Protein AF-A0AAV0DEL7-F1 (afdb_monomer)

pLDDT: mean 88.4, std 9.32, range [53.34, 96.12]

Secondary structure (DSSP, 8-state):
-EEE-SS-EEEEEEETTTTEEEEE-S--SSSS--HHHHHHHHHHHHHHHHHHHHTTTTGGGTPPP-TTPPPEEEEESSS---SSSSTHHHHHHHHHHHHH--

Structure (mmCIF, N/CA/C/O backbone):
data_AF-A0AAV0DEL7-F1
#
_entry.id   AF-A0AAV0DEL7-F1
#
loop_
_atom_site.group_PDB
_atom_site.id
_atom_site.type_symbol
_atom_site.label_atom_id
_atom_site.label_alt_id
_atom_site.label_comp_id
_atom_site.label_asym_id
_atom_site.label_entity_id
_atom_site.label_seq_id
_atom_site.pdbx_PDB_ins_code
_atom_site.Cartn_x
_atom_site.Cartn_y
_atom_site.Cartn_z
_atom_site.occupancy
_atom_site.B_iso_or_equiv
_atom_site.auth_seq_id
_atom_site.auth_comp_id
_atom_site.auth_asym_id
_atom_site.auth_atom_id
_atom_site.pdbx_PDB_model_num
ATOM 1 N N . MET A 1 1 ? -0.967 -5.794 1.924 1.00 91.31 1 MET A N 1
ATOM 2 C CA . MET A 1 1 ? -1.857 -6.196 0.817 1.00 91.31 1 MET A CA 1
ATOM 3 C C . MET A 1 1 ? -1.129 -6.041 -0.516 1.00 91.31 1 MET A C 1
ATOM 5 O O . MET A 1 1 ? 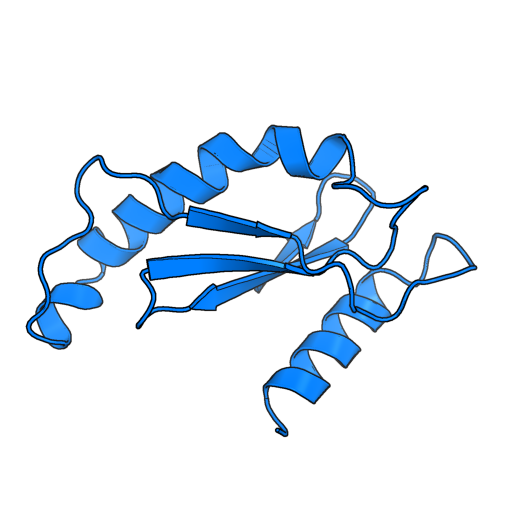-0.758 -4.918 -0.849 1.00 91.31 1 MET A O 1
ATOM 9 N N . PRO A 1 2 ? -0.881 -7.134 -1.256 1.00 94.06 2 PRO A N 1
ATOM 10 C CA . PRO A 1 2 ? -0.341 -7.058 -2.613 1.00 94.06 2 PRO A CA 1
ATOM 11 C C . PRO A 1 2 ? -1.377 -6.434 -3.559 1.00 94.06 2 PRO A C 1
ATOM 13 O O . PRO A 1 2 ? -2.543 -6.821 -3.532 1.00 94.06 2 PRO A O 1
ATOM 16 N N . LEU A 1 3 ? -0.960 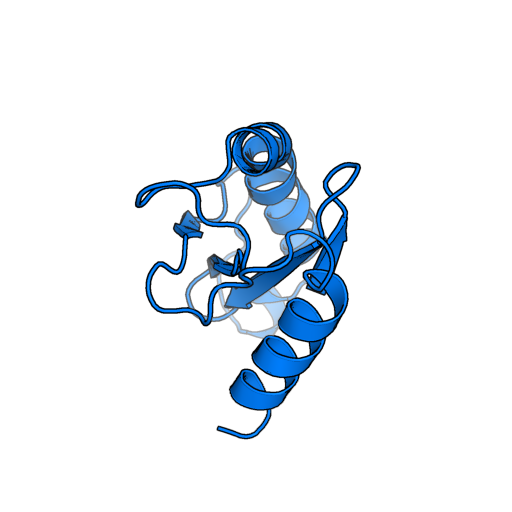-5.490 -4.403 1.00 91.56 3 LEU A N 1
ATOM 17 C CA . LEU A 1 3 ? -1.799 -4.909 -5.449 1.00 91.56 3 LEU A CA 1
ATOM 18 C C . LEU A 1 3 ? -1.085 -4.981 -6.798 1.00 91.56 3 LEU A C 1
ATOM 20 O O . LEU A 1 3 ? 0.052 -4.533 -6.934 1.00 91.56 3 LEU A O 1
ATOM 24 N N . ASN A 1 4 ? -1.780 -5.503 -7.805 1.00 91.50 4 ASN A N 1
ATOM 25 C CA . ASN A 1 4 ? -1.325 -5.460 -9.186 1.00 91.50 4 ASN A CA 1
ATOM 26 C C . ASN A 1 4 ? -1.832 -4.179 -9.862 1.00 91.50 4 ASN A C 1
ATOM 28 O O . ASN A 1 4 ? -3.033 -3.926 -9.882 1.00 91.50 4 ASN A O 1
ATOM 32 N N . ILE A 1 5 ? -0.922 -3.393 -10.437 1.00 89.19 5 ILE A N 1
ATOM 33 C CA . ILE A 1 5 ? -1.230 -2.158 -11.179 1.00 89.19 5 ILE A CA 1
ATOM 34 C C . ILE A 1 5 ? -1.007 -2.340 -12.692 1.00 89.19 5 ILE A C 1
ATOM 36 O O . ILE A 1 5 ? -0.387 -1.523 -13.378 1.00 89.19 5 ILE A O 1
ATOM 40 N N . GLY A 1 6 ? -1.488 -3.467 -13.218 1.00 88.12 6 GLY A N 1
ATOM 41 C CA . GLY A 1 6 ? -1.425 -3.886 -14.618 1.00 88.12 6 GLY A CA 1
ATOM 42 C C . GLY A 1 6 ? -0.325 -4.915 -14.880 1.00 88.12 6 GLY A C 1
ATOM 43 O O . GLY A 1 6 ? -0.600 -6.075 -15.159 1.00 88.12 6 GLY A O 1
ATOM 44 N N . SER A 1 7 ? 0.936 -4.489 -14.809 1.00 87.56 7 SER A N 1
ATOM 45 C CA . SER A 1 7 ? 2.108 -5.334 -15.115 1.00 87.56 7 SER A CA 1
ATOM 46 C C . SER A 1 7 ? 3.147 -5.351 -13.996 1.00 87.56 7 SER A C 1
ATOM 48 O O . SER A 1 7 ? 4.248 -5.854 -14.180 1.00 87.56 7 SER A O 1
ATOM 50 N N . HIS A 1 8 ? 2.824 -4.728 -12.866 1.00 91.44 8 HIS A N 1
ATOM 51 C CA . HIS A 1 8 ? 3.738 -4.506 -11.756 1.00 91.44 8 HIS A CA 1
ATOM 52 C C . HIS A 1 8 ? 2.988 -4.719 -10.448 1.00 91.44 8 HIS A C 1
ATOM 54 O O . HIS A 1 8 ? 1.832 -4.305 -10.322 1.00 91.44 8 HIS A O 1
ATOM 60 N N . TRP A 1 9 ? 3.635 -5.383 -9.499 1.00 93.81 9 TRP A N 1
ATOM 61 C CA . TRP A 1 9 ? 3.094 -5.627 -8.170 1.00 93.81 9 TRP A CA 1
ATOM 62 C C . TRP A 1 9 ? 3.704 -4.648 -7.173 1.00 93.81 9 TRP A C 1
ATOM 64 O O . TRP A 1 9 ? 4.924 -4.520 -7.088 1.00 93.81 9 TRP A O 1
ATOM 74 N N . ILE A 1 10 ? 2.843 -3.996 -6.396 1.00 93.50 10 ILE A N 1
ATOM 75 C CA . ILE A 1 10 ? 3.219 -3.148 -5.263 1.00 93.50 10 ILE A CA 1
AT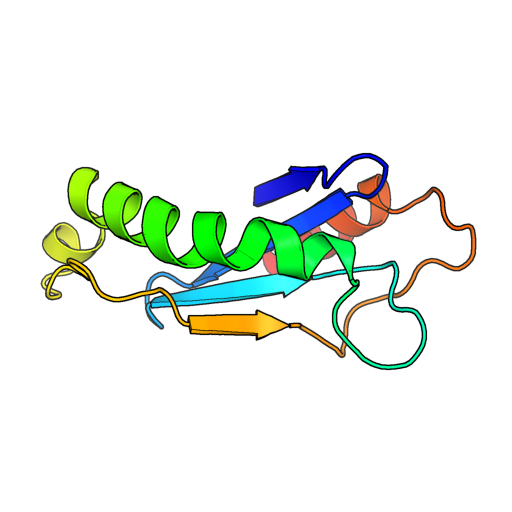OM 76 C C . ILE A 1 10 ? 2.644 -3.726 -3.971 1.00 93.50 10 ILE A C 1
ATOM 78 O O . ILE A 1 10 ? 1.668 -4.482 -3.990 1.00 93.50 10 ILE A O 1
ATOM 82 N N . LEU A 1 11 ? 3.228 -3.357 -2.835 1.00 94.69 11 LEU A N 1
ATOM 83 C CA . LEU A 1 11 ? 2.704 -3.720 -1.523 1.00 94.69 11 LEU A CA 1
ATOM 84 C C . LEU A 1 11 ? 2.121 -2.480 -0.845 1.00 94.69 11 LEU A C 1
ATOM 86 O O . LEU A 1 11 ? 2.832 -1.516 -0.568 1.00 94.69 11 LEU A O 1
ATOM 90 N N . LEU A 1 12 ? 0.824 -2.532 -0.543 1.00 94.25 12 LEU A N 1
ATOM 91 C CA . LEU A 1 12 ? 0.147 -1.564 0.314 1.00 94.25 12 LEU A CA 1
ATOM 92 C C . LEU A 1 12 ? 0.169 -2.065 1.757 1.00 94.25 12 LEU A C 1
ATOM 94 O O . LEU A 1 12 ? -0.287 -3.178 2.033 1.00 94.25 12 LEU A O 1
ATOM 98 N N . VAL A 1 13 ? 0.653 -1.251 2.685 1.00 94.38 13 VAL A N 1
ATOM 99 C CA . VAL A 1 13 ? 0.612 -1.529 4.123 1.00 94.38 13 VAL A CA 1
ATOM 100 C C . VAL A 1 13 ? -0.263 -0.478 4.776 1.00 94.38 13 VAL A C 1
ATOM 102 O O . VAL A 1 13 ? 0.071 0.704 4.763 1.00 94.38 13 VAL A O 1
ATOM 105 N N . LEU A 1 14 ? -1.397 -0.911 5.318 1.00 93.38 14 LEU A N 1
ATOM 106 C CA . LEU A 1 14 ? -2.287 -0.041 6.068 1.00 93.38 14 LEU A CA 1
ATOM 107 C C . LEU A 1 14 ? -1.794 0.041 7.511 1.00 93.38 14 LEU A C 1
ATOM 109 O O . LEU A 1 14 ? -1.824 -0.952 8.236 1.00 93.38 14 LEU A O 1
ATOM 113 N N . ASP A 1 15 ? -1.339 1.221 7.911 1.00 92.69 15 ASP A N 1
ATOM 114 C CA . ASP A 1 15 ? -1.089 1.533 9.308 1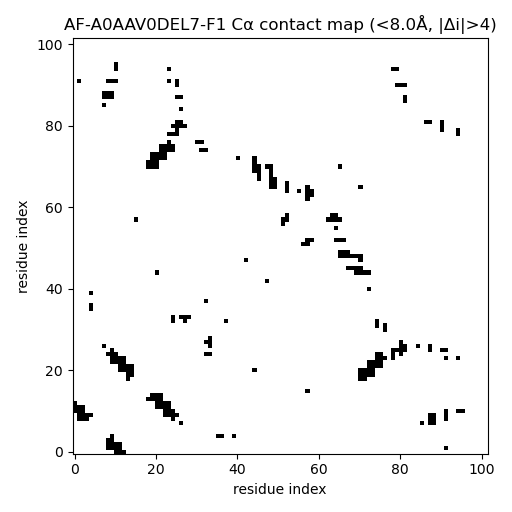.00 92.69 15 ASP A CA 1
ATOM 115 C C . ASP A 1 15 ? -2.397 2.011 9.931 1.00 92.69 15 ASP A C 1
ATOM 117 O O . ASP A 1 15 ? -2.860 3.125 9.673 1.00 92.69 15 ASP A O 1
ATOM 121 N N . VAL A 1 16 ? -3.022 1.126 10.707 1.00 91.75 16 VAL A N 1
ATOM 122 C CA . VAL A 1 16 ? -4.303 1.428 11.344 1.00 91.75 16 VAL A CA 1
ATOM 123 C C . VAL A 1 16 ? -4.124 2.543 12.371 1.00 91.75 16 VAL A C 1
ATOM 125 O O . VAL A 1 16 ? -4.885 3.498 12.325 1.00 91.75 16 VAL A O 1
ATOM 128 N N . GLY A 1 17 ? -3.102 2.482 13.229 1.00 90.88 17 GLY A N 1
ATOM 129 C CA . GLY A 1 17 ? -2.917 3.466 14.302 1.00 90.88 17 GLY A CA 1
ATOM 130 C C . GLY A 1 17 ? -2.630 4.876 13.783 1.00 90.88 17 GLY A C 1
ATOM 131 O O . GLY A 1 17 ? -3.140 5.852 14.320 1.00 90.88 17 GLY A O 1
ATOM 132 N N . GLU A 1 18 ? -1.860 4.994 12.702 1.00 92.12 18 GLU A N 1
ATOM 133 C CA . GLU A 1 18 ? -1.556 6.290 12.086 1.00 92.12 18 GLU A CA 1
ATOM 134 C C . GLU A 1 18 ? -2.564 6.712 11.003 1.00 92.12 18 GLU A C 1
ATOM 136 O O . GLU A 1 18 ? -2.393 7.774 10.406 1.00 92.12 18 GLU A O 1
ATOM 141 N N . LYS A 1 19 ? -3.588 5.892 10.715 1.00 92.94 19 LYS A N 1
ATOM 142 C CA . LYS A 1 19 ? -4.577 6.121 9.642 1.00 92.94 19 LYS A CA 1
ATOM 143 C C . LYS A 1 19 ? -3.911 6.484 8.306 1.00 92.94 19 LYS A C 1
ATOM 145 O O . LYS A 1 19 ? -4.314 7.430 7.625 1.00 92.94 19 LYS A O 1
ATOM 150 N N . ARG A 1 20 ? -2.882 5.719 7.917 1.00 94.44 20 ARG A N 1
ATOM 151 C CA . ARG A 1 20 ? -2.127 5.944 6.672 1.00 94.44 20 ARG A CA 1
ATOM 152 C C . ARG A 1 20 ? -1.875 4.671 5.881 1.00 94.44 20 ARG A C 1
ATOM 154 O O . ARG A 1 20 ? -1.796 3.574 6.425 1.00 94.44 20 ARG A O 1
ATOM 161 N N . ILE A 1 21 ? -1.638 4.836 4.589 1.00 94.25 21 ILE A N 1
ATOM 162 C CA . ILE A 1 21 ? -1.190 3.784 3.683 1.00 94.25 21 ILE A CA 1
ATOM 163 C C . ILE A 1 21 ? 0.285 4.025 3.363 1.00 94.25 21 ILE A C 1
ATOM 165 O O . ILE A 1 21 ? 0.660 5.080 2.853 1.00 94.25 21 ILE A O 1
ATOM 169 N N . ARG A 1 22 ? 1.134 3.029 3.612 1.00 93.75 22 ARG A N 1
ATOM 170 C CA . ARG A 1 22 ? 2.512 2.992 3.110 1.00 93.75 22 ARG A CA 1
ATOM 171 C C . ARG A 1 22 ? 2.562 2.158 1.834 1.00 93.75 22 ARG A C 1
ATOM 173 O O . ARG A 1 22 ? 2.071 1.031 1.813 1.00 93.75 22 ARG A O 1
ATOM 180 N N . ILE A 1 23 ? 3.154 2.703 0.778 1.00 92.56 23 ILE A N 1
ATOM 181 C CA . ILE A 1 23 ? 3.308 2.028 -0.513 1.00 92.56 23 ILE A CA 1
ATOM 182 C C . ILE A 1 23 ? 4.769 1.648 -0.701 1.00 92.56 23 ILE A C 1
ATOM 184 O O . ILE A 1 23 ? 5.636 2.519 -0.756 1.00 92.56 23 ILE A O 1
ATOM 188 N N . TYR A 1 24 ? 5.016 0.350 -0.833 1.00 92.69 24 TYR A N 1
ATOM 189 C CA . TYR A 1 24 ? 6.318 -0.206 -1.170 1.00 92.69 24 TYR A CA 1
ATOM 190 C C . TYR A 1 24 ? 6.313 -0.599 -2.643 1.00 92.69 24 TYR A C 1
ATOM 192 O O . TYR A 1 24 ? 5.475 -1.389 -3.093 1.00 92.69 24 TYR A O 1
ATOM 200 N N . ASP A 1 25 ? 7.253 -0.025 -3.379 1.00 91.19 25 ASP A N 1
ATOM 201 C CA . ASP A 1 25 ? 7.383 -0.167 -4.820 1.00 91.19 25 ASP A CA 1
ATOM 202 C C . ASP A 1 25 ? 8.836 -0.527 -5.151 1.00 91.19 25 ASP A C 1
ATOM 204 O O . ASP A 1 25 ? 9.753 0.274 -4.962 1.00 91.19 25 ASP A O 1
ATOM 208 N N . SER A 1 26 ? 9.041 -1.757 -5.619 1.00 91.44 26 SER A N 1
ATOM 209 C CA . SER A 1 26 ? 10.358 -2.284 -5.988 1.00 91.44 26 SER A CA 1
ATOM 210 C C . SER A 1 26 ? 10.772 -1.943 -7.420 1.00 91.44 26 SER A C 1
ATOM 212 O O . SER A 1 26 ? 11.797 -2.438 -7.885 1.00 91.44 26 SER A O 1
ATOM 214 N N . LEU A 1 27 ? 9.972 -1.163 -8.158 1.00 86.38 27 LEU A N 1
ATOM 215 C CA . LEU A 1 27 ? 10.289 -0.670 -9.499 1.00 86.38 27 LEU A CA 1
ATOM 216 C C . LEU A 1 27 ? 10.351 0.857 -9.490 1.00 86.38 27 LEU A C 1
ATOM 218 O O . LEU A 1 27 ? 9.561 1.551 -10.133 1.00 86.38 27 LEU A O 1
ATOM 222 N N . ASN A 1 28 ? 11.298 1.393 -8.735 1.00 71.88 28 ASN A N 1
ATOM 223 C CA . ASN A 1 28 ? 11.485 2.823 -8.628 1.00 71.88 28 ASN A CA 1
ATOM 224 C C . ASN A 1 28 ? 12.446 3.309 -9.720 1.00 71.88 28 ASN A C 1
ATOM 226 O O . ASN A 1 28 ? 13.669 3.219 -9.610 1.00 71.88 28 ASN A O 1
ATOM 230 N N . SER A 1 29 ? 11.884 3.848 -10.799 1.00 58.62 29 SER A N 1
ATOM 231 C CA . SER A 1 29 ? 12.642 4.640 -11.761 1.00 58.62 29 SER A CA 1
ATOM 232 C C . SER A 1 29 ? 12.892 6.023 -11.152 1.00 58.62 29 SER A C 1
ATOM 234 O O . SER A 1 29 ? 11.989 6.860 -11.122 1.00 58.62 29 SER A O 1
ATOM 236 N N . SER A 1 30 ? 14.117 6.298 -10.700 1.00 53.78 30 SER A N 1
ATOM 237 C CA . SER A 1 30 ? 14.596 7.663 -10.409 1.00 53.78 30 SER A CA 1
ATOM 238 C C . SER A 1 30 ? 13.840 8.450 -9.313 1.00 53.78 30 SER A C 1
ATOM 240 O O . SER A 1 30 ? 13.490 9.611 -9.505 1.00 53.78 30 SER A O 1
ATOM 242 N N . GLY A 1 31 ? 13.644 7.853 -8.131 1.00 53.34 31 GLY A N 1
ATOM 243 C CA . GLY A 1 31 ? 13.423 8.615 -6.888 1.00 53.34 31 GLY A CA 1
ATOM 244 C C . GLY A 1 31 ? 12.005 9.142 -6.645 1.00 53.34 31 GLY A C 1
ATOM 245 O O . GLY A 1 31 ? 11.840 10.127 -5.927 1.00 53.34 31 GLY A O 1
ATOM 246 N N . GLY A 1 32 ? 10.972 8.504 -7.203 1.00 59.38 32 GLY A N 1
ATOM 247 C CA . GLY A 1 32 ? 9.591 8.940 -7.006 1.00 59.38 32 GLY A CA 1
ATOM 248 C C . GLY A 1 32 ? 8.549 7.859 -7.302 1.00 59.38 32 GLY A C 1
ATOM 249 O O . GLY A 1 32 ? 8.875 6.808 -7.838 1.00 59.38 32 GLY A O 1
ATOM 250 N N . PRO A 1 33 ? 7.270 8.097 -6.969 1.00 63.06 33 PRO A N 1
ATOM 251 C CA . PRO A 1 33 ? 6.216 7.115 -7.192 1.00 63.06 33 PRO A CA 1
ATOM 252 C C . PRO A 1 33 ? 6.129 6.711 -8.663 1.00 63.06 33 PRO A C 1
ATOM 254 O O . PRO A 1 33 ? 6.075 7.594 -9.529 1.00 63.06 33 PRO A O 1
ATOM 257 N N . CYS A 1 34 ? 6.022 5.410 -8.948 1.00 69.31 34 CYS A N 1
ATOM 258 C CA . CYS A 1 34 ? 5.711 4.948 -10.296 1.00 69.31 34 CYS A CA 1
ATOM 259 C C . CYS A 1 34 ? 4.437 5.643 -10.810 1.00 69.31 34 CYS A C 1
ATOM 261 O O . CYS A 1 34 ? 3.434 5.744 -10.105 1.00 69.31 34 CYS A O 1
ATOM 263 N N . ARG A 1 35 ? 4.442 6.125 -12.059 1.00 70.69 35 ARG A N 1
ATOM 264 C CA . ARG A 1 35 ? 3.299 6.854 -12.644 1.00 70.69 35 ARG A CA 1
ATOM 265 C C . ARG A 1 35 ? 1.983 6.079 -12.511 1.00 70.69 35 ARG A C 1
ATOM 267 O O . ARG A 1 35 ? 0.959 6.686 -12.222 1.00 70.69 35 ARG A O 1
ATOM 274 N N . LYS A 1 36 ? 2.036 4.752 -12.658 1.00 75.88 36 LYS A N 1
ATOM 275 C CA . LYS A 1 36 ? 0.865 3.878 -12.538 1.00 75.88 36 LYS A CA 1
ATOM 276 C C . LYS A 1 36 ? 0.312 3.830 -11.117 1.00 75.88 36 LYS A C 1
ATOM 278 O O . LYS A 1 36 ? -0.897 3.809 -10.964 1.00 75.88 36 LYS A O 1
ATOM 283 N N . SER A 1 37 ? 1.144 3.857 -10.071 1.00 76.62 37 SER A N 1
ATOM 284 C CA . SER A 1 37 ? 0.632 3.813 -8.690 1.00 76.62 37 SER A CA 1
ATOM 285 C C . SER A 1 37 ? -0.176 5.069 -8.349 1.00 76.62 37 SER A C 1
ATOM 287 O O . SER A 1 37 ? -1.191 4.966 -7.664 1.00 76.62 37 SER A O 1
ATOM 289 N N . LYS A 1 38 ? 0.191 6.226 -8.924 1.00 80.62 38 LYS A N 1
ATOM 290 C CA . LYS A 1 38 ? -0.564 7.482 -8.788 1.00 80.62 38 LYS A CA 1
ATOM 291 C C . LYS A 1 38 ? -1.996 7.393 -9.321 1.00 80.62 38 LYS A C 1
ATOM 293 O O . LYS A 1 38 ? -2.881 8.023 -8.754 1.00 80.62 38 LYS A O 1
ATOM 298 N N . GLU A 1 39 ? -2.234 6.609 -10.371 1.00 84.62 39 GLU A N 1
ATOM 299 C CA . GLU A 1 39 ? -3.567 6.455 -10.976 1.00 84.62 39 GLU A CA 1
ATOM 300 C C . GLU A 1 39 ? -4.552 5.743 -10.036 1.00 84.62 39 GLU A C 1
ATOM 302 O O . GLU A 1 39 ? -5.745 6.037 -10.050 1.00 84.62 39 GLU A O 1
ATOM 307 N N . TYR A 1 40 ? -4.054 4.862 -9.163 1.00 84.31 40 TYR A N 1
ATOM 308 C CA . TYR A 1 40 ? -4.882 4.134 -8.199 1.00 84.31 40 TYR A CA 1
ATOM 309 C C . TYR A 1 40 ? -5.025 4.855 -6.848 1.00 84.31 40 TYR A C 1
ATOM 311 O O . TYR A 1 40 ? -5.886 4.465 -6.056 1.00 84.31 40 TYR A O 1
ATOM 319 N N . LEU A 1 41 ? -4.245 5.915 -6.585 1.00 85.00 41 LEU A N 1
ATOM 320 C CA . LEU A 1 41 ? -4.267 6.646 -5.308 1.00 85.00 41 LEU A CA 1
ATOM 321 C C . LEU A 1 41 ? -5.664 7.112 -4.886 1.00 85.00 41 LEU A C 1
ATOM 323 O O . LEU A 1 41 ? -6.038 6.818 -3.753 1.00 85.00 41 LEU A O 1
ATOM 327 N N . PRO A 1 42 ? -6.486 7.754 -5.745 1.00 85.19 42 PRO A N 1
ATOM 328 C CA . PRO A 1 42 ? -7.791 8.247 -5.304 1.00 85.19 42 PRO A CA 1
ATOM 329 C C . PRO A 1 42 ? -8.707 7.122 -4.808 1.00 85.19 42 PRO A C 1
ATOM 331 O O . PRO A 1 42 ? -9.468 7.305 -3.852 1.00 85.19 42 PRO A O 1
ATOM 334 N N . CYS A 1 43 ? -8.608 5.951 -5.448 1.00 83.06 43 CYS A N 1
ATOM 335 C CA . CYS A 1 43 ? -9.329 4.754 -5.044 1.00 83.06 43 CYS A CA 1
ATOM 336 C C . CYS A 1 43 ? -8.814 4.251 -3.692 1.00 83.06 43 CYS A C 1
ATOM 338 O O . CYS A 1 43 ? -9.611 4.099 -2.771 1.00 83.06 43 CYS A O 1
ATOM 340 N N . MET A 1 44 ? -7.497 4.086 -3.540 1.00 85.94 44 MET A N 1
ATOM 341 C CA . MET A 1 44 ? -6.871 3.632 -2.293 1.00 85.94 44 MET A CA 1
ATOM 342 C C . MET A 1 44 ? -7.199 4.552 -1.109 1.00 85.94 44 MET A C 1
ATOM 344 O O . MET A 1 44 ? -7.650 4.073 -0.078 1.00 85.94 44 MET A O 1
ATOM 348 N N . GLU A 1 45 ? -7.021 5.863 -1.269 1.00 90.19 45 GLU A N 1
ATOM 349 C CA . GLU A 1 45 ? -7.210 6.876 -0.222 1.00 90.19 45 GLU A CA 1
ATOM 350 C C . GLU A 1 45 ? -8.636 6.907 0.330 1.00 90.19 45 GLU A C 1
ATOM 352 O O . GLU A 1 45 ? -8.831 7.005 1.540 1.00 90.19 45 GLU A O 1
ATOM 357 N N . SER A 1 46 ? -9.623 6.846 -0.569 1.00 88.94 46 SER A N 1
ATOM 358 C CA . SER A 1 46 ? -11.027 7.111 -0.232 1.00 88.94 46 SER A CA 1
ATOM 359 C C . SER A 1 46 ? -11.820 5.822 -0.003 1.00 88.94 46 SER A C 1
ATOM 361 O O . SER A 1 46 ? -12.659 5.763 0.891 1.00 88.94 46 SER A O 1
ATOM 363 N N . HIS A 1 47 ? -11.578 4.766 -0.792 1.00 87.94 47 HIS A N 1
ATOM 364 C CA . HIS A 1 47 ? -12.317 3.510 -0.627 1.00 87.94 47 HIS A CA 1
ATOM 365 C C . HIS A 1 47 ? -11.824 2.719 0.575 1.00 87.94 47 HIS A C 1
ATOM 367 O O . HIS A 1 47 ? -12.655 2.177 1.297 1.00 87.94 47 HIS A O 1
ATOM 373 N N . LEU A 1 48 ? -10.509 2.662 0.825 1.00 89.81 48 LEU A N 1
ATOM 374 C CA . LEU A 1 48 ? -10.017 1.958 2.010 1.00 89.81 48 LEU A CA 1
ATOM 375 C C . LEU A 1 48 ? -10.478 2.663 3.285 1.00 89.81 48 LEU A C 1
ATOM 377 O O . LEU A 1 48 ? -10.924 1.973 4.188 1.00 89.81 48 LEU A O 1
ATOM 381 N N . ALA A 1 49 ? -10.485 4.001 3.332 1.00 91.62 49 ALA A N 1
ATOM 382 C CA . ALA A 1 49 ? -11.055 4.750 4.455 1.00 91.62 49 ALA A CA 1
ATOM 383 C C . ALA A 1 49 ? -12.494 4.304 4.772 1.00 91.62 49 ALA A C 1
ATOM 385 O O . ALA A 1 49 ? -12.782 3.847 5.876 1.00 91.62 49 ALA A O 1
ATOM 386 N N . ARG A 1 50 ? -13.369 4.322 3.757 1.00 92.31 50 ARG A N 1
ATOM 387 C CA . ARG A 1 50 ? -14.775 3.912 3.895 1.00 92.31 50 ARG A CA 1
ATOM 388 C C . ARG A 1 50 ? -14.939 2.440 4.271 1.00 92.31 50 ARG A C 1
ATOM 390 O O . ARG A 1 50 ? -15.862 2.110 5.007 1.00 92.31 50 ARG A O 1
ATOM 397 N N . LEU A 1 51 ? -14.076 1.555 3.767 1.00 91.62 51 LEU A N 1
ATOM 398 C CA . LEU A 1 51 ? -14.086 0.138 4.142 1.00 91.62 51 LEU A CA 1
ATOM 399 C C . LEU A 1 51 ? -13.695 -0.056 5.608 1.00 91.62 51 LEU A C 1
ATOM 401 O O . LEU A 1 51 ? -14.334 -0.844 6.293 1.00 91.62 51 LEU A O 1
ATOM 405 N N . MET A 1 52 ? -12.686 0.667 6.098 1.00 92.31 52 MET A N 1
ATOM 406 C CA . MET A 1 52 ? -12.262 0.587 7.499 1.00 92.31 52 MET A CA 1
ATOM 407 C C . MET A 1 52 ? -13.354 1.071 8.452 1.00 92.31 52 MET A C 1
ATOM 409 O O . MET A 1 52 ? -13.577 0.440 9.484 1.00 92.31 52 MET A O 1
ATOM 413 N N . ASP A 1 53 ? -14.063 2.136 8.078 1.00 93.81 53 ASP A N 1
ATOM 414 C CA . ASP A 1 53 ? -15.206 2.635 8.844 1.00 93.81 53 ASP A CA 1
ATOM 415 C C . ASP A 1 53 ? -16.388 1.665 8.805 1.00 93.81 53 ASP A C 1
ATOM 417 O O . ASP A 1 53 ? -16.960 1.355 9.844 1.00 93.81 53 ASP A O 1
ATOM 421 N N . ALA A 1 54 ? -16.730 1.129 7.629 1.00 94.62 54 ALA A N 1
ATOM 422 C CA . ALA A 1 54 ? -17.809 0.148 7.489 1.00 94.62 54 ALA A CA 1
ATOM 423 C C . ALA A 1 54 ? -17.535 -1.153 8.263 1.00 94.62 54 ALA A C 1
ATOM 425 O O . ALA A 1 54 ? -18.469 -1.828 8.688 1.00 94.62 54 ALA A O 1
ATOM 426 N N . MET A 1 55 ? -16.259 -1.500 8.435 1.00 94.75 55 MET A N 1
ATOM 427 C CA . MET A 1 55 ? -15.799 -2.640 9.227 1.00 94.75 55 MET A CA 1
ATOM 428 C C . MET A 1 55 ? -15.652 -2.315 10.722 1.00 94.75 55 MET A C 1
ATOM 430 O O . MET A 1 55 ? -15.252 -3.194 11.476 1.00 94.75 55 MET A O 1
ATOM 434 N N . GLY A 1 56 ? -15.919 -1.076 11.155 1.00 95.06 56 GLY A N 1
ATOM 435 C CA . GLY 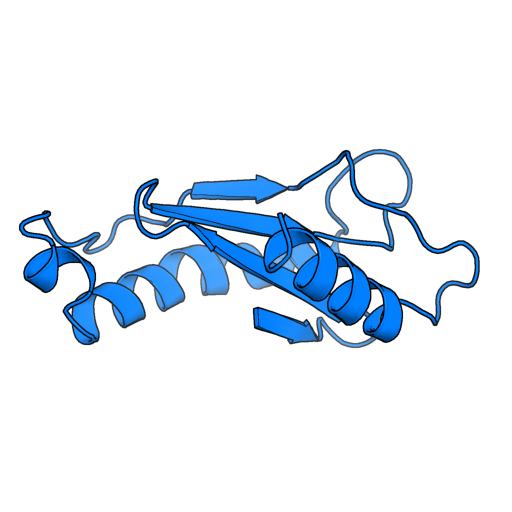A 1 56 ? -15.836 -0.672 12.561 1.00 95.06 56 GLY A CA 1
ATOM 436 C C . GLY A 1 56 ? -14.418 -0.630 13.140 1.00 95.06 56 GLY A C 1
ATOM 437 O O . GLY A 1 56 ? -14.262 -0.537 14.352 1.00 95.06 56 GLY A O 1
ATOM 438 N N . VAL A 1 57 ? -13.362 -0.662 12.313 1.00 94.94 57 VAL A N 1
ATOM 439 C CA . VAL A 1 57 ? -11.984 -0.878 12.803 1.00 94.94 57 VAL A CA 1
ATOM 440 C C . VAL A 1 57 ? -11.518 0.210 13.775 1.00 94.94 57 VAL A C 1
ATOM 442 O O . VAL A 1 57 ? -10.774 -0.073 14.714 1.00 94.94 57 VAL A O 1
ATOM 445 N N . TYR A 1 58 ? -11.924 1.4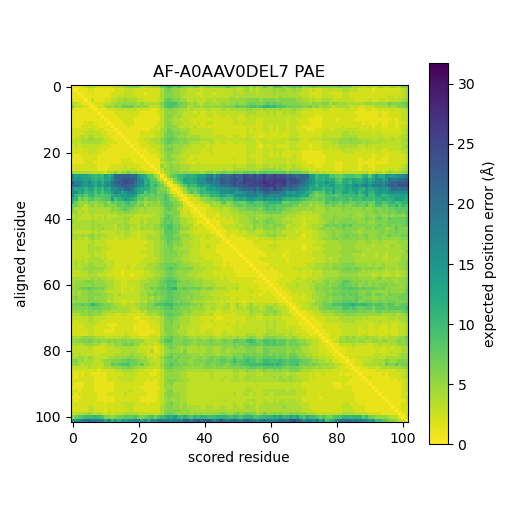59 13.544 1.00 94.19 58 TYR A N 1
ATOM 446 C CA . TYR A 1 58 ? -11.584 2.586 14.417 1.00 94.19 58 TYR A CA 1
ATOM 447 C C . TYR A 1 58 ? -12.502 2.683 15.631 1.00 94.19 58 TYR A C 1
ATOM 449 O O . TYR A 1 58 ? -12.027 2.949 16.733 1.00 94.19 58 TYR A O 1
ATOM 457 N N . GLU A 1 59 ? -13.787 2.385 15.453 1.00 93.81 59 GLU A N 1
ATOM 458 C CA . GLU A 1 59 ? -14.763 2.365 16.542 1.00 93.81 59 GLU A CA 1
ATOM 459 C C . GLU A 1 59 ? -14.391 1.322 17.605 1.00 93.81 59 GLU A C 1
ATOM 461 O O . GLU A 1 59 ? -14.351 1.642 18.792 1.00 93.81 59 GLU A O 1
ATOM 466 N N . GLU A 1 60 ? -14.000 0.111 17.192 1.00 94.81 60 GLU A N 1
ATOM 467 C CA . GLU A 1 60 ? -13.516 -0.952 18.088 1.00 94.81 60 GLU A CA 1
ATOM 468 C C . GLU A 1 60 ? -12.263 -0.546 18.886 1.00 94.81 60 GLU A C 1
ATOM 470 O O . GLU A 1 60 ? -11.979 -1.111 19.944 1.00 94.81 60 GLU A O 1
ATOM 475 N N . ARG A 1 61 ? -11.515 0.452 18.402 1.00 93.31 61 ARG A N 1
ATOM 476 C CA . ARG A 1 61 ? -10.338 1.028 19.072 1.00 93.31 61 ARG A CA 1
ATOM 477 C C . ARG A 1 61 ? -10.674 2.228 19.961 1.00 93.31 61 ARG A C 1
ATOM 479 O O . ARG A 1 61 ? -9.770 2.779 20.583 1.00 93.31 61 ARG A O 1
ATOM 486 N N . GLY A 1 62 ? -11.941 2.638 20.032 1.00 94.31 62 GLY A N 1
ATOM 487 C CA . GLY A 1 62 ? -12.364 3.861 20.718 1.00 94.31 62 GLY A CA 1
ATOM 488 C C . GLY A 1 62 ? -11.934 5.140 19.993 1.00 94.31 62 GLY A C 1
ATOM 489 O O . GLY A 1 62 ? -11.852 6.200 20.611 1.00 94.31 62 GLY A O 1
ATOM 490 N N . GLU A 1 63 ? -11.628 5.047 18.700 1.00 93.75 63 GLU A N 1
ATOM 491 C CA . GLU A 1 63 ? -11.230 6.170 17.860 1.00 93.75 63 GLU A CA 1
ATOM 492 C C . GLU A 1 63 ? -12.383 6.626 16.959 1.00 93.75 63 GLU A C 1
ATOM 494 O O . GLU A 1 63 ? -13.247 5.844 16.565 1.00 93.75 63 GLU A O 1
ATOM 499 N N . GLU A 1 64 ? -12.362 7.898 16.557 1.00 92.19 64 GLU A N 1
ATOM 500 C CA . GLU A 1 64 ? -13.326 8.397 15.576 1.00 92.19 64 GLU A CA 1
ATOM 501 C C . GLU A 1 64 ? -13.125 7.749 14.191 1.00 92.19 64 GLU A C 1
ATOM 503 O O . GLU A 1 64 ? -11.973 7.574 13.754 1.00 92.19 64 GLU A O 1
ATOM 508 N N . PRO A 1 65 ? -14.220 7.476 13.456 1.00 91.50 65 PRO A N 1
ATOM 509 C CA . PRO A 1 65 ? -14.149 7.008 12.078 1.00 91.50 65 PRO A CA 1
ATOM 510 C C . PRO A 1 65 ? -13.456 8.034 11.175 1.00 91.50 65 PRO A C 1
ATOM 512 O O . PRO A 1 65 ? -13.401 9.237 11.459 1.00 91.50 65 PRO A O 1
ATOM 515 N N . ILE A 1 66 ? -12.910 7.574 10.055 1.00 91.88 66 ILE A N 1
ATOM 516 C CA . ILE A 1 66 ? -12.272 8.451 9.073 1.00 91.88 66 ILE A CA 1
ATOM 517 C C . ILE A 1 66 ? -13.324 9.350 8.401 1.00 91.88 66 ILE A C 1
ATOM 519 O O . ILE A 1 66 ? -13.082 10.548 8.234 1.00 91.88 66 ILE A O 1
ATOM 523 N N . GLY A 1 67 ? -14.497 8.813 8.079 1.00 88.44 67 GLY A N 1
ATOM 524 C CA . GLY A 1 67 ? -15.574 9.477 7.356 1.00 88.44 67 GLY A CA 1
ATOM 525 C C . GLY A 1 67 ? -15.210 9.723 5.891 1.00 88.44 67 GLY A C 1
ATOM 526 O O . GLY A 1 67 ? -14.598 8.887 5.230 1.00 88.44 67 GLY A O 1
ATOM 527 N N . ASP A 1 68 ? -15.541 10.913 5.389 1.00 88.00 68 ASP A N 1
ATOM 528 C CA . ASP A 1 68 ? -15.193 11.340 4.024 1.00 88.00 68 ASP A CA 1
ATOM 529 C C . ASP A 1 68 ? -13.728 11.796 3.881 1.00 88.00 68 ASP A C 1
ATOM 531 O O . ASP A 1 68 ? -13.296 12.227 2.806 1.00 88.00 68 ASP A O 1
ATOM 535 N N . ARG A 1 69 ? -12.942 11.731 4.967 1.00 90.69 69 ARG A N 1
ATOM 536 C CA . ARG A 1 69 ? -11.510 12.035 4.923 1.00 90.69 69 ARG A CA 1
ATOM 537 C C . ARG A 1 69 ? -10.768 10.939 4.158 1.00 90.69 69 ARG A C 1
ATOM 539 O O . ARG A 1 69 ? -11.179 9.786 4.083 1.00 90.69 69 ARG A O 1
ATOM 546 N N . LYS A 1 70 ? -9.626 11.318 3.601 1.00 91.38 70 LYS A N 1
ATOM 547 C CA . LYS A 1 70 ? -8.725 10.403 2.904 1.00 91.38 70 LYS A CA 1
ATOM 548 C C . LYS A 1 70 ? -7.656 9.889 3.853 1.00 91.38 70 LYS A C 1
ATOM 550 O O . LYS A 1 70 ? -7.149 10.655 4.671 1.00 91.38 70 LYS A O 1
ATOM 555 N N . LEU A 1 71 ? -7.279 8.624 3.692 1.00 92.75 71 LEU A N 1
ATOM 556 C CA . LEU A 1 71 ? -6.054 8.104 4.296 1.00 92.75 71 LEU A CA 1
ATOM 557 C C . LEU A 1 71 ? -4.848 8.844 3.709 1.00 92.75 71 LEU A C 1
ATOM 559 O O . LEU A 1 71 ? -4.763 9.028 2.494 1.00 92.75 71 LEU A O 1
ATOM 563 N N . GLU A 1 72 ? -3.901 9.237 4.557 1.00 92.31 72 GLU A N 1
ATOM 564 C CA . GLU A 1 72 ? -2.611 9.745 4.086 1.00 92.31 72 GLU A CA 1
ATOM 565 C C . GLU A 1 72 ? -1.881 8.632 3.321 1.00 92.31 72 GLU A C 1
ATOM 567 O O . GLU A 1 72 ? -1.861 7.482 3.767 1.00 92.31 72 GLU A O 1
ATOM 572 N N . VAL A 1 73 ? -1.249 8.953 2.190 1.00 91.69 73 VAL A N 1
ATOM 573 C CA . VAL A 1 73 ? -0.423 7.994 1.448 1.00 91.69 73 VAL A CA 1
ATOM 574 C C . VAL A 1 73 ? 1.041 8.398 1.488 1.00 91.69 73 VAL A C 1
ATOM 576 O O . VAL A 1 73 ? 1.420 9.482 1.049 1.00 91.69 73 VAL A O 1
ATOM 579 N N . LYS A 1 74 ? 1.886 7.472 1.945 1.00 91.12 74 LYS A N 1
ATOM 580 C CA . LYS A 1 74 ? 3.338 7.626 1.993 1.00 91.12 74 LYS A CA 1
ATOM 581 C C . LYS A 1 74 ? 4.022 6.602 1.096 1.00 91.12 74 LYS A C 1
ATOM 583 O O . LYS A 1 74 ? 3.889 5.396 1.293 1.00 91.12 74 LYS A O 1
ATOM 588 N N . PHE A 1 75 ? 4.814 7.079 0.146 1.00 89.94 75 PHE A N 1
ATOM 589 C CA . PHE A 1 75 ? 5.684 6.223 -0.657 1.00 89.94 75 PHE A CA 1
ATOM 590 C C . PHE A 1 75 ? 6.972 5.922 0.105 1.00 89.94 75 PHE A C 1
ATOM 592 O O . PHE A 1 75 ? 7.633 6.836 0.599 1.00 89.94 75 PHE A O 1
ATOM 599 N N . VAL A 1 76 ? 7.324 4.643 0.213 1.00 90.62 76 VAL A N 1
ATOM 600 C CA . VAL A 1 76 ? 8.532 4.203 0.913 1.00 90.62 76 VAL A CA 1
ATOM 601 C C . VAL A 1 76 ? 9.697 4.181 -0.067 1.00 90.62 76 VAL A C 1
ATOM 603 O O . VAL 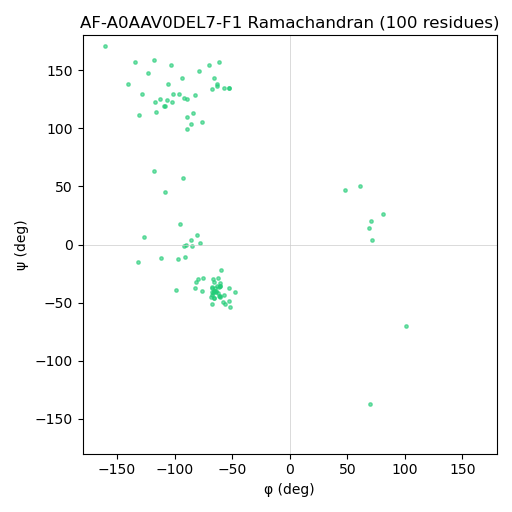A 1 76 ? 9.759 3.344 -0.964 1.00 90.62 76 VAL A O 1
ATOM 606 N N . THR A 1 77 ? 10.625 5.120 0.106 1.00 84.69 77 THR A N 1
ATOM 607 C CA . THR A 1 77 ? 11.817 5.260 -0.744 1.00 84.69 77 THR A CA 1
ATOM 608 C C . THR A 1 77 ? 12.918 4.269 -0.381 1.00 84.69 77 THR A C 1
ATOM 610 O O . THR A 1 77 ? 13.668 3.841 -1.250 1.00 84.69 77 THR A O 1
A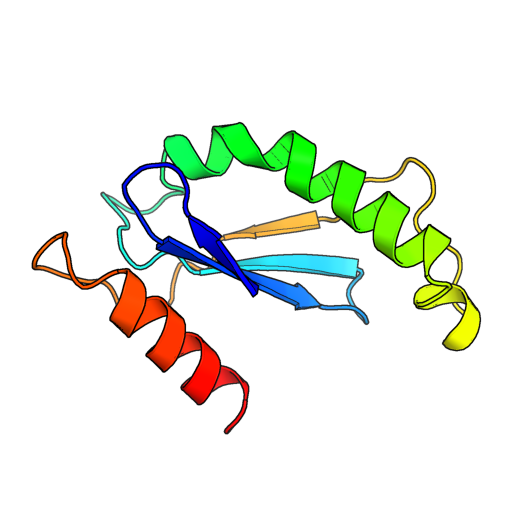TOM 613 N N . GLU A 1 78 ? 12.996 3.873 0.887 1.00 83.38 78 GLU A N 1
ATOM 614 C CA . GLU A 1 78 ? 14.019 2.969 1.419 1.00 83.38 78 GLU A CA 1
ATOM 615 C C . GLU A 1 78 ? 13.542 1.511 1.383 1.00 83.38 78 GLU A C 1
ATOM 617 O O . GLU A 1 78 ? 13.451 0.839 2.407 1.00 83.38 78 GLU A O 1
ATOM 622 N N . CYS A 1 79 ? 13.180 1.017 0.198 1.00 85.94 79 CYS A N 1
ATOM 623 C CA . CYS A 1 79 ? 12.863 -0.397 0.007 1.00 85.94 79 CYS A CA 1
ATOM 624 C C . CYS A 1 79 ? 13.741 -1.025 -1.087 1.00 85.94 79 CYS A C 1
ATOM 626 O O . CYS A 1 79 ? 14.119 -0.325 -2.034 1.00 85.94 79 CYS A O 1
ATOM 628 N N . PRO A 1 80 ? 14.081 -2.327 -0.975 1.00 88.94 80 PRO A N 1
ATOM 629 C CA . PRO A 1 80 ? 14.875 -3.017 -1.985 1.00 88.94 80 PRO A CA 1
ATOM 630 C C . PRO A 1 80 ? 14.281 -2.856 -3.389 1.00 88.94 80 PRO A C 1
ATOM 632 O O . PRO A 1 80 ? 13.076 -3.016 -3.586 1.00 88.94 80 PRO A O 1
ATOM 635 N N . GLN A 1 81 ? 15.143 -2.561 -4.361 1.00 90.44 81 GLN A N 1
ATOM 636 C CA . GLN A 1 81 ? 14.761 -2.333 -5.754 1.00 90.44 81 GLN A CA 1
ATOM 637 C C . GLN A 1 81 ? 15.153 -3.528 -6.620 1.00 90.44 81 GLN A C 1
ATOM 639 O O . GLN A 1 81 ? 16.244 -4.080 -6.469 1.00 90.44 81 GLN A O 1
ATOM 644 N N . GLN A 1 82 ? 14.266 -3.922 -7.529 1.00 89.12 82 GLN A N 1
ATOM 645 C CA . GLN A 1 82 ? 14.565 -4.957 -8.512 1.00 89.12 82 GLN A CA 1
ATOM 646 C C . GLN A 1 82 ? 15.399 -4.373 -9.660 1.00 89.12 82 GLN A C 1
ATOM 648 O O . GLN A 1 82 ? 15.247 -3.206 -10.020 1.00 89.12 82 GLN A O 1
ATOM 653 N N . THR A 1 83 ? 16.249 -5.196 -10.269 1.00 88.50 83 THR A N 1
ATOM 654 C CA . THR A 1 83 ? 17.077 -4.810 -11.427 1.00 88.50 83 THR A CA 1
ATOM 655 C C . THR A 1 83 ? 16.666 -5.512 -12.720 1.00 88.50 83 THR A C 1
ATOM 657 O O . THR A 1 83 ? 17.103 -5.113 -13.795 1.00 88.50 83 THR A O 1
ATOM 660 N N . ASP A 1 84 ? 15.812 -6.534 -12.627 1.00 89.31 84 ASP A N 1
ATOM 661 C CA . ASP A 1 84 ? 15.379 -7.374 -13.748 1.00 89.31 84 ASP A CA 1
ATOM 662 C C . ASP A 1 84 ? 14.030 -6.957 -14.356 1.00 89.31 84 ASP A C 1
ATOM 664 O O . ASP A 1 84 ? 13.670 -7.433 -15.426 1.00 89.31 84 ASP A O 1
ATOM 668 N N . GLY A 1 85 ? 13.279 -6.079 -13.681 1.00 85.81 85 GLY A N 1
ATOM 669 C CA . GLY A 1 85 ? 11.968 -5.590 -14.116 1.00 85.81 85 GLY A CA 1
ATOM 670 C C . GLY A 1 85 ? 10.817 -6.602 -14.031 1.00 85.81 85 GLY A C 1
ATOM 671 O O . GLY A 1 85 ? 9.702 -6.273 -14.441 1.00 85.81 85 GLY A O 1
ATOM 672 N N . HIS A 1 86 ? 11.047 -7.812 -13.510 1.00 89.00 86 HIS A N 1
ATOM 673 C CA . HIS A 1 86 ? 10.060 -8.900 -13.514 1.00 89.00 86 HIS A CA 1
ATOM 674 C C . HIS A 1 86 ? 9.883 -9.584 -12.151 1.00 89.00 86 HIS A C 1
ATOM 676 O O . HIS A 1 86 ? 8.865 -10.240 -11.925 1.00 89.00 86 HIS A O 1
ATOM 682 N N . SER A 1 87 ? 10.806 -9.381 -11.209 1.00 94.50 87 SER A N 1
ATOM 683 C CA . SER A 1 87 ? 10.743 -9.963 -9.864 1.00 94.50 87 SER A CA 1
ATOM 684 C C . SER A 1 87 ? 9.825 -9.214 -8.885 1.00 94.50 87 SER A C 1
ATOM 686 O O . SER A 1 87 ? 9.787 -9.554 -7.703 1.00 94.50 87 SER A O 1
ATOM 688 N N . CYS A 1 88 ? 9.046 -8.224 -9.335 1.00 93.56 88 CYS A N 1
ATOM 689 C CA . CYS A 1 88 ? 8.181 -7.395 -8.483 1.00 93.56 88 CYS A CA 1
ATOM 690 C C . CYS A 1 88 ? 7.307 -8.189 -7.492 1.00 93.56 88 CYS A C 1
ATOM 692 O O . CYS A 1 88 ? 7.213 -7.815 -6.324 1.00 93.56 88 CYS A O 1
ATOM 694 N N . GLY A 1 89 ? 6.736 -9.322 -7.916 1.00 94.75 89 GLY A N 1
ATOM 695 C CA . GLY A 1 89 ? 5.945 -10.197 -7.046 1.00 94.75 89 GLY A CA 1
ATOM 696 C C . GLY A 1 89 ? 6.762 -10.816 -5.904 1.00 94.75 89 GLY A C 1
ATOM 697 O O . GLY A 1 89 ? 6.302 -10.836 -4.765 1.00 94.75 89 GLY A O 1
ATOM 698 N N . LEU A 1 90 ? 7.998 -11.250 -6.173 1.00 95.88 90 LEU A N 1
ATOM 699 C CA . LEU A 1 90 ? 8.903 -11.773 -5.144 1.00 95.88 90 LEU A CA 1
ATOM 700 C C . LEU A 1 90 ? 9.304 -10.679 -4.149 1.00 95.88 90 LEU A C 1
ATOM 702 O O . LEU A 1 90 ? 9.334 -10.925 -2.946 1.00 95.88 90 LEU A O 1
ATOM 706 N N . PHE A 1 91 ? 9.558 -9.463 -4.634 1.00 95.81 91 PHE A N 1
ATOM 707 C CA . PHE A 1 91 ? 9.859 -8.319 -3.772 1.00 95.81 91 PHE A CA 1
ATOM 708 C C . PHE A 1 91 ? 8.685 -7.976 -2.851 1.00 95.81 91 PHE A C 1
ATOM 710 O O . PHE A 1 91 ? 8.902 -7.745 -1.667 1.00 95.81 91 PHE A O 1
ATOM 717 N N . VAL A 1 92 ? 7.445 -8.005 -3.351 1.00 96.00 92 VAL A N 1
ATOM 718 C CA . VAL A 1 92 ? 6.248 -7.817 -2.515 1.00 96.00 92 VAL A CA 1
ATOM 719 C C . VAL A 1 92 ? 6.193 -8.840 -1.379 1.00 96.00 92 VAL A C 1
ATOM 721 O O . VAL A 1 92 ? 5.936 -8.460 -0.238 1.00 96.00 92 VAL A O 1
ATOM 724 N N . LEU A 1 93 ? 6.485 -10.114 -1.664 1.00 96.12 93 LEU A N 1
ATOM 725 C CA . LEU A 1 93 ? 6.523 -11.165 -0.643 1.00 96.12 93 LEU A CA 1
ATOM 726 C C . LEU A 1 93 ? 7.658 -10.950 0.363 1.00 96.12 93 LEU A C 1
ATOM 728 O O . LEU A 1 93 ? 7.423 -11.030 1.565 1.00 96.12 93 LEU A O 1
ATOM 732 N N . LYS A 1 94 ? 8.870 -10.637 -0.107 1.00 95.31 94 LYS A N 1
ATOM 733 C CA . LYS A 1 94 ? 10.039 -10.439 0.761 1.00 95.31 94 LYS A CA 1
ATOM 734 C C . LYS A 1 94 ? 9.940 -9.201 1.640 1.00 95.31 94 LYS A C 1
ATOM 736 O O . LYS A 1 94 ? 10.327 -9.253 2.802 1.00 95.31 94 LYS A O 1
ATOM 741 N N . ILE A 1 95 ? 9.377 -8.113 1.124 1.00 95.12 95 ILE A N 1
ATOM 742 C CA . ILE A 1 95 ? 9.104 -6.918 1.925 1.00 95.12 95 ILE A CA 1
ATOM 743 C C . ILE A 1 95 ? 8.017 -7.225 2.961 1.00 95.12 95 ILE A C 1
ATOM 745 O O . ILE A 1 95 ? 8.176 -6.861 4.121 1.00 95.12 95 ILE A O 1
ATOM 749 N N . ALA A 1 96 ? 6.940 -7.922 2.583 1.00 95.62 96 ALA A N 1
ATOM 750 C CA . ALA A 1 96 ? 5.905 -8.313 3.539 1.00 95.62 96 ALA A CA 1
ATOM 751 C C . ALA A 1 96 ? 6.466 -9.211 4.657 1.00 95.62 96 ALA A C 1
ATOM 753 O O . ALA A 1 96 ? 6.185 -8.958 5.823 1.00 95.62 96 ALA A O 1
ATOM 754 N N . GLU A 1 97 ? 7.286 -10.210 4.315 1.00 95.19 97 GLU A N 1
ATOM 755 C CA . GLU A 1 97 ? 7.993 -11.070 5.276 1.00 95.19 97 GLU A CA 1
ATOM 756 C C . GLU A 1 97 ? 8.850 -10.240 6.241 1.00 95.19 97 GLU A C 1
ATOM 758 O O . GLU A 1 97 ? 8.686 -10.352 7.453 1.00 95.19 97 GLU A O 1
ATOM 763 N N . ALA A 1 98 ? 9.687 -9.339 5.719 1.00 93.62 98 ALA A N 1
ATOM 764 C CA . ALA A 1 98 ? 10.542 -8.482 6.538 1.00 93.62 98 ALA A CA 1
ATOM 765 C C . ALA A 1 98 ? 9.752 -7.573 7.498 1.00 93.62 98 ALA A C 1
ATOM 767 O O . ALA A 1 98 ? 10.192 -7.340 8.617 1.00 93.62 98 ALA A O 1
ATOM 768 N N . LEU A 1 99 ? 8.583 -7.073 7.083 1.00 93.44 99 LEU A N 1
ATOM 769 C CA . LEU A 1 99 ? 7.727 -6.233 7.929 1.00 93.44 99 LEU A CA 1
ATOM 770 C C . LEU A 1 99 ? 6.975 -7.026 9.007 1.00 93.44 99 LEU A C 1
ATOM 772 O O . LEU A 1 99 ? 6.642 -6.461 10.044 1.00 93.44 99 LEU A O 1
ATOM 776 N N . MET A 1 100 ? 6.676 -8.305 8.763 1.00 90.81 100 MET A N 1
ATOM 777 C CA . MET A 1 100 ? 6.012 -9.178 9.740 1.00 90.81 100 MET A CA 1
ATOM 778 C C . MET A 1 100 ? 6.988 -9.747 10.773 1.00 90.81 100 MET A C 1
ATOM 780 O O . MET A 1 100 ? 6.597 -9.978 11.912 1.00 90.81 100 MET A O 1
ATOM 784 N N . CYS A 1 101 ? 8.235 -9.990 10.371 1.00 87.19 101 CYS A N 1
ATOM 785 C CA . CYS A 1 101 ? 9.272 -10.606 11.199 1.00 87.19 101 CYS A CA 1
ATOM 786 C C . CYS A 1 101 ?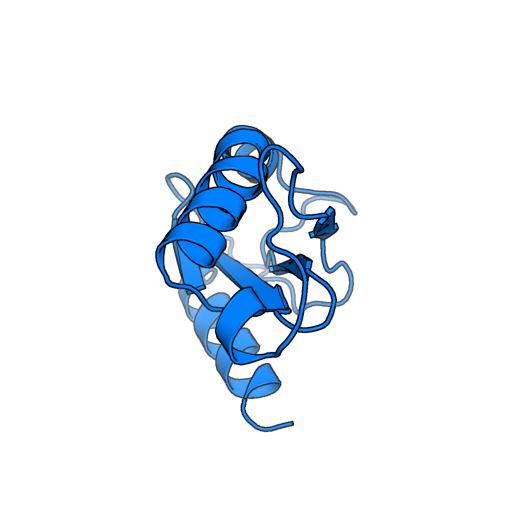 10.191 -9.595 11.904 1.00 87.19 101 CYS A C 1
ATOM 788 O O . CYS A 1 101 ? 11.290 -9.987 12.294 1.00 87.19 101 CYS A O 1
ATOM 790 N N . GLY A 1 102 ? 9.769 -8.328 12.009 1.00 56.97 102 GLY A N 1
ATOM 791 C CA . GLY A 1 102 ? 10.532 -7.250 12.651 1.00 56.97 102 GLY A CA 1
ATOM 792 C C . GLY A 1 102 ? 11.096 -7.620 14.017 1.00 56.97 102 GLY A C 1
ATOM 793 O O . GLY A 1 102 ? 10.345 -8.217 14.822 1.00 56.97 102 GLY A O 1
#

Organism: NCBI:txid186058

Radius of gyration: 14.39 Å; Cα contacts (8 Å, |Δi|>4): 149; chains: 1; bounding box: 35×24×36 Å

Sequence (102 aa):
MPLNIGSHWILLVLDVGEKRIRIYDSLNSSGGPCRKSKEYLPCMESHLARLMDAMGVYEERGEEPIGDRKLEVKFVTECPQQTDGHSCGLFVLKIAEALMCG

Mean predicted aligned error: 4.57 Å

Foldseek 3Di:
DWDDLPQAIWAWDQDPVLLAIEIEGQADDPQDDDPSVVVCQVVQFQVVLVVCVVVCVQVVVVHDRCPRGTHHYHYDRPAHHDDPSRCRVVSNVVVVVVVVVD

Nearest PDB structures (foldseek):
  2hl9-assembly1_A  TM=7.334E-01  e=1.068E-04  Saccharomyces cerevisiae
  2hkp-assembly1_A  TM=6.705E-01  e=8.747E-05  Saccharomyces cerevisiae
  5b5q-assembly2_B  TM=5.554E-01  e=2.449E-03  Chlamydia trachomatis
  3m6m-assembly1_C  TM=5.481E-01  e=5.958E+00  Xanthomonas campestris pv. campestris

InterPro domains:
  IPR003653 Ulp1 protease family, C-terminal catalytic domain [PF02902] (1-102)
  IPR003653 Ulp1 protease family, C-terminal catalytic domain [PS50600] (1-99)
  IPR038765 Papain-like cysteine peptidase superfamily [SSF54001] (2-101)

Solvent-accessible surface area (backbone atoms only — not comparable to full-atom values): 6030 Å² total; per-residue (Å²): 87,83,43,76,68,88,88,47,39,30,26,43,43,76,40,74,92,75,49,27,35,38,37,43,51,29,68,58,74,84,88,51,81,47,76,62,61,62,74,47,40,69,53,54,24,44,50,50,29,46,48,41,44,75,68,38,60,35,54,80,69,78,39,80,64,59,59,96,43,61,37,50,78,42,77,48,79,92,53,78,67,63,90,81,86,71,56,34,60,59,49,39,52,52,53,52,49,56,68,73,69,108